Protein AF-A0A842LSP7-F1 (afdb_monomer_lite)

pLDDT: mean 94.62, std 6.43, range [59.03, 98.25]

Secondary structure (DSSP, 8-state):
---HHHHHHHHHHTT---EEE-S-TTSHHHHHSSEEE-S-HHHHHHHHHHHHHHTTTS-HHHHHHHHHH--HHHHHHHHHHHHHHHHH-TT-

Sequence (92 aa):
PLEDGDRTEILRESGKTVITIDLNPLSRTSRKASISITDNIVRAIPALIEAVRELEDLSRDELELIVKEFDNPGNIRETLKLIDLRRYNPEL

Foldseek 3Di:
DDDLLRVLQVCVVVVHQFEDEDLDCPDSNNVSHNYYHNDDPVVVVVVVVVVCVVCVPPDPVVVVVVSVPDDSVVVSVVVVVVVVVCVVVVPD

Structure (mmCIF, N/CA/C/O backbone):
data_AF-A0A842LSP7-F1
#
_entry.id   AF-A0A842LSP7-F1
#
loop_
_atom_site.group_PDB
_atom_site.id
_atom_site.type_symbol
_atom_site.label_atom_id
_atom_site.label_alt_id
_atom_site.label_comp_id
_atom_site.label_asym_id
_atom_site.label_entity_id
_atom_site.label_seq_id
_atom_site.pdbx_PDB_ins_code
_atom_site.Cartn_x
_atom_site.Cartn_y
_atom_site.Cartn_z
_atom_site.occupancy
_atom_site.B_iso_or_equiv
_atom_site.auth_seq_id
_atom_site.auth_comp_id
_atom_site.auth_asym_id
_atom_site.auth_atom_id
_atom_site.pdbx_PDB_model_num
ATOM 1 N N . PRO A 1 1 ? 10.163 21.108 -12.732 1.00 71.69 1 PRO A N 1
ATOM 2 C CA . PRO A 1 1 ? 8.893 20.343 -12.615 1.00 71.69 1 PRO A CA 1
ATOM 3 C C . PRO A 1 1 ? 8.978 19.376 -11.420 1.00 71.69 1 PRO A C 1
ATOM 5 O O . PRO A 1 1 ? 10.067 18.868 -11.192 1.00 71.69 1 PRO A O 1
ATOM 8 N N . LEU A 1 2 ? 7.897 19.164 -10.655 1.00 79.56 2 LEU A N 1
ATOM 9 C CA . LEU A 1 2 ? 7.857 18.203 -9.533 1.00 79.56 2 LEU A CA 1
ATOM 10 C C . LEU A 1 2 ? 7.554 16.787 -10.050 1.00 79.56 2 LEU A C 1
ATOM 12 O O . LEU A 1 2 ? 6.519 16.575 -10.697 1.00 79.56 2 LEU A O 1
ATOM 16 N N . GLU A 1 3 ? 8.425 15.825 -9.748 1.00 90.12 3 GLU A N 1
ATOM 17 C CA . GLU A 1 3 ? 8.190 14.405 -10.035 1.00 90.12 3 GLU A CA 1
ATOM 18 C C . GLU A 1 3 ? 7.135 13.814 -9.086 1.00 90.12 3 GLU A C 1
ATOM 20 O O . GLU A 1 3 ? 6.816 14.386 -8.041 1.00 90.12 3 GLU A O 1
ATOM 25 N N . ASP A 1 4 ? 6.588 12.646 -9.423 1.00 90.94 4 ASP A N 1
ATOM 26 C CA . ASP A 1 4 ? 5.509 12.017 -8.644 1.00 90.94 4 ASP A CA 1
ATOM 27 C C . ASP A 1 4 ? 5.936 11.670 -7.205 1.00 90.94 4 ASP A C 1
ATOM 29 O O . ASP A 1 4 ? 5.152 11.810 -6.260 1.00 90.94 4 ASP A O 1
ATOM 33 N N . GLY A 1 5 ? 7.207 11.305 -7.009 1.00 91.38 5 GLY A N 1
ATOM 34 C CA . GLY A 1 5 ? 7.768 11.042 -5.683 1.00 91.38 5 GLY A CA 1
ATOM 35 C C . GLY A 1 5 ? 7.870 12.292 -4.803 1.00 91.38 5 GLY A C 1
ATOM 36 O O . GLY A 1 5 ? 7.744 12.186 -3.584 1.00 91.38 5 GLY A O 1
ATOM 37 N N . ASP A 1 6 ? 8.066 13.471 -5.395 1.00 94.00 6 ASP A N 1
ATOM 38 C CA . ASP A 1 6 ? 8.097 14.734 -4.651 1.00 94.00 6 ASP A CA 1
ATOM 39 C C . ASP A 1 6 ? 6.671 15.206 -4.327 1.00 94.00 6 ASP A C 1
ATOM 41 O O . ASP A 1 6 ? 6.399 15.656 -3.216 1.00 94.00 6 ASP A O 1
ATOM 45 N N . ARG A 1 7 ? 5.715 15.022 -5.254 1.00 95.62 7 ARG A N 1
ATOM 46 C CA . ARG A 1 7 ? 4.287 15.292 -4.987 1.00 95.62 7 ARG A CA 1
ATOM 47 C C . ARG A 1 7 ? 3.759 14.429 -3.844 1.00 95.62 7 ARG A C 1
ATOM 49 O O . ARG A 1 7 ? 3.037 14.926 -2.985 1.00 95.62 7 ARG A O 1
ATOM 56 N N . THR A 1 8 ? 4.141 13.154 -3.824 1.00 96.06 8 THR A N 1
ATOM 57 C CA . THR A 1 8 ? 3.776 12.217 -2.753 1.00 96.06 8 THR A CA 1
ATOM 58 C C . THR A 1 8 ? 4.296 12.687 -1.399 1.00 96.06 8 THR A C 1
ATOM 60 O O . THR A 1 8 ? 3.549 12.670 -0.425 1.00 96.06 8 THR A O 1
ATOM 63 N N . GLU A 1 9 ? 5.549 13.144 -1.339 1.00 95.44 9 GLU A N 1
ATOM 64 C CA . GLU A 1 9 ? 6.149 13.678 -0.112 1.00 95.44 9 GLU A CA 1
ATOM 65 C C . GLU A 1 9 ? 5.378 14.885 0.414 1.00 95.44 9 GLU A C 1
ATOM 67 O O . GLU A 1 9 ? 4.918 14.863 1.551 1.00 95.44 9 GLU A O 1
ATOM 72 N N . ILE A 1 10 ? 5.133 15.880 -0.443 1.00 96.75 10 ILE A N 1
ATOM 73 C CA . ILE A 1 10 ? 4.414 17.104 -0.070 1.00 96.75 10 ILE A CA 1
ATOM 74 C C . ILE A 1 10 ? 3.010 16.780 0.457 1.00 96.75 10 ILE A C 1
ATOM 76 O O . ILE A 1 10 ? 2.568 17.351 1.456 1.00 96.75 10 ILE A O 1
ATOM 80 N N . LEU A 1 11 ? 2.293 15.851 -0.186 1.00 96.88 11 LEU A N 1
ATOM 81 C CA . LEU A 1 11 ? 0.968 15.425 0.270 1.00 96.88 11 LEU A CA 1
ATOM 82 C C . LEU A 1 11 ? 1.027 14.752 1.650 1.00 96.88 11 LEU A C 1
ATOM 84 O O . LEU A 1 11 ? 0.180 15.034 2.499 1.00 96.88 11 LEU A O 1
ATOM 88 N N . ARG A 1 12 ? 2.032 13.903 1.894 1.00 96.19 12 ARG A N 1
ATOM 89 C CA . ARG A 1 12 ? 2.241 13.233 3.188 1.00 96.19 12 ARG A CA 1
ATOM 90 C C . ARG A 1 12 ? 2.599 14.221 4.290 1.00 96.19 12 ARG A C 1
ATOM 92 O O . ARG A 1 12 ? 1.999 14.161 5.360 1.00 96.19 12 ARG A O 1
ATOM 99 N N . GLU A 1 13 ? 3.517 15.146 4.019 1.00 96.19 13 GLU A N 1
ATOM 100 C CA . GLU A 1 13 ? 3.898 16.229 4.936 1.00 96.19 13 GLU A CA 1
ATOM 101 C C . GLU A 1 13 ? 2.713 17.152 5.248 1.00 96.19 13 GLU A C 1
ATOM 103 O O . GLU A 1 13 ? 2.570 17.633 6.369 1.00 96.19 13 GLU A O 1
ATOM 108 N N . SER A 1 14 ? 1.795 17.315 4.292 1.00 97.19 14 SER A N 1
ATOM 109 C CA . SER A 1 14 ? 0.528 18.040 4.468 1.00 97.19 14 SER A CA 1
ATOM 110 C C . SER A 1 14 ? -0.559 17.226 5.194 1.00 97.19 14 SER A C 1
ATOM 112 O O . SER A 1 14 ? -1.733 17.605 5.180 1.00 97.19 14 SER A O 1
ATOM 114 N N . GLY A 1 15 ? -0.208 16.082 5.789 1.00 96.25 15 GLY A N 1
ATOM 115 C CA . GLY A 1 15 ? -1.116 15.243 6.571 1.00 96.25 15 GLY A CA 1
ATOM 116 C C . GLY A 1 15 ? -2.129 14.448 5.744 1.00 96.25 15 GLY A C 1
ATOM 117 O O . GLY A 1 15 ? -3.128 13.984 6.291 1.00 96.25 15 GLY A O 1
ATOM 118 N N . LYS A 1 16 ? -1.922 14.289 4.430 1.00 97.56 16 LYS A N 1
ATOM 119 C CA . LYS A 1 16 ? -2.791 13.449 3.596 1.00 97.56 16 LYS A CA 1
ATOM 120 C C . LYS A 1 16 ? -2.367 11.984 3.669 1.00 97.56 16 LYS A C 1
ATOM 122 O O . LYS A 1 16 ? -1.179 11.650 3.656 1.00 97.56 16 LYS A O 1
ATOM 127 N N . THR A 1 17 ? -3.361 11.103 3.675 1.00 97.00 17 THR A N 1
ATOM 128 C CA . THR A 1 17 ? -3.161 9.683 3.383 1.00 97.00 17 THR A CA 1
ATOM 129 C C . THR A 1 17 ? -2.995 9.533 1.879 1.00 97.00 17 THR A C 1
ATOM 131 O O . THR A 1 17 ? -3.900 9.876 1.121 1.00 97.00 17 THR A O 1
ATOM 134 N N . VAL A 1 18 ? -1.832 9.054 1.444 1.00 97.81 18 VAL A N 1
ATOM 135 C CA . VAL A 1 18 ? -1.533 8.863 0.021 1.00 97.81 18 VAL A CA 1
ATOM 136 C C . VAL A 1 18 ? -1.507 7.376 -0.279 1.00 97.81 18 VAL A C 1
ATOM 138 O O . VAL A 1 18 ? -0.726 6.642 0.322 1.00 97.81 18 VAL A O 1
ATOM 141 N N . ILE A 1 19 ? -2.346 6.948 -1.215 1.00 97.56 19 ILE A N 1
ATOM 142 C CA . ILE A 1 19 ? -2.401 5.571 -1.702 1.00 97.56 19 ILE A CA 1
ATOM 143 C C . ILE A 1 19 ? -1.865 5.571 -3.130 1.00 97.56 19 ILE A C 1
ATOM 145 O O . ILE A 1 19 ? -2.284 6.398 -3.940 1.00 97.56 19 ILE A O 1
ATOM 149 N N . THR A 1 20 ? -0.942 4.664 -3.436 1.00 97.69 20 THR A N 1
ATOM 150 C CA . THR A 1 20 ? -0.391 4.505 -4.785 1.00 97.69 20 THR A CA 1
ATOM 151 C C . THR A 1 20 ? -0.574 3.080 -5.287 1.00 97.69 20 THR A C 1
ATOM 153 O O . THR A 1 20 ? -0.467 2.126 -4.518 1.00 97.69 20 THR A O 1
ATOM 156 N N . ILE A 1 21 ? -0.816 2.941 -6.590 1.00 97.75 21 ILE A N 1
ATOM 157 C CA . ILE A 1 21 ? -0.717 1.673 -7.317 1.00 97.75 21 ILE A CA 1
ATOM 158 C C . ILE A 1 21 ? 0.494 1.810 -8.234 1.00 97.75 21 ILE A C 1
ATOM 160 O O . ILE A 1 21 ? 0.496 2.654 -9.129 1.00 97.75 21 ILE A O 1
ATOM 164 N N . ASP A 1 22 ? 1.538 1.030 -7.981 1.00 96.88 22 ASP A N 1
ATOM 165 C CA . ASP A 1 22 ? 2.808 1.138 -8.699 1.00 96.88 22 ASP A CA 1
ATOM 166 C C . ASP A 1 22 ? 3.462 -0.239 -8.810 1.00 96.88 22 ASP A C 1
ATOM 168 O O . ASP A 1 22 ? 3.667 -0.926 -7.813 1.00 96.88 22 ASP A O 1
ATOM 172 N N . LEU A 1 23 ? 3.836 -0.631 -10.026 1.00 96.06 23 LEU A N 1
ATOM 173 C CA . LEU A 1 23 ? 4.522 -1.895 -10.290 1.00 96.06 23 LEU A CA 1
ATOM 174 C C . LEU A 1 23 ? 5.898 -1.980 -9.623 1.00 96.06 23 LEU A C 1
ATOM 176 O O . LEU A 1 23 ? 6.404 -3.081 -9.414 1.00 96.06 23 LEU A O 1
ATOM 180 N N . ASN A 1 24 ? 6.525 -0.842 -9.320 1.00 95.25 24 ASN A N 1
ATOM 181 C CA . ASN A 1 24 ? 7.839 -0.801 -8.706 1.00 95.25 24 ASN A CA 1
ATOM 182 C C . ASN A 1 24 ? 7.737 -0.534 -7.189 1.00 95.25 24 ASN A C 1
ATOM 184 O O . ASN A 1 24 ? 7.544 0.617 -6.775 1.00 95.25 24 ASN A O 1
ATOM 188 N N . PRO A 1 25 ? 7.969 -1.546 -6.330 1.00 95.62 25 PRO A N 1
ATOM 189 C CA . PRO A 1 25 ? 7.917 -1.370 -4.877 1.00 95.62 25 PRO A CA 1
ATOM 190 C C . PRO A 1 25 ? 9.048 -0.471 -4.343 1.00 95.62 25 PRO A C 1
ATOM 192 O O . PRO A 1 25 ? 8.959 0.050 -3.232 1.00 95.62 25 PRO A O 1
ATOM 195 N N . LEU A 1 26 ? 10.112 -0.256 -5.126 1.00 95.81 26 LEU A N 1
ATOM 196 C CA . LEU A 1 26 ? 11.266 0.568 -4.754 1.00 95.81 26 LEU A CA 1
ATOM 197 C C . LEU A 1 26 ? 11.182 2.011 -5.262 1.00 95.81 26 LEU A C 1
ATOM 199 O O . LEU A 1 26 ? 12.100 2.795 -4.996 1.00 95.81 26 LEU A O 1
ATOM 203 N N . SER A 1 27 ? 10.121 2.378 -5.988 1.00 96.62 27 SER A N 1
ATOM 204 C CA . SER A 1 27 ? 9.970 3.739 -6.501 1.00 96.62 27 SER A CA 1
ATOM 205 C C . SER A 1 27 ? 9.920 4.760 -5.356 1.00 96.62 27 SER A C 1
ATOM 207 O O . SER A 1 27 ? 9.525 4.459 -4.223 1.00 96.62 27 SER A O 1
ATOM 209 N N . ARG A 1 28 ? 10.325 6.006 -5.642 1.00 95.81 28 ARG A N 1
ATOM 210 C CA . ARG A 1 28 ? 10.241 7.101 -4.658 1.00 95.81 28 ARG A CA 1
ATOM 211 C C . ARG A 1 28 ? 8.793 7.311 -4.195 1.00 95.81 28 ARG A C 1
ATOM 213 O O . ARG A 1 28 ? 8.585 7.581 -3.018 1.00 95.81 28 ARG A O 1
ATOM 220 N N . THR A 1 29 ? 7.822 7.140 -5.091 1.00 96.88 29 THR A N 1
ATOM 221 C CA . THR A 1 29 ? 6.380 7.197 -4.807 1.00 96.88 29 THR A CA 1
ATOM 222 C C . THR A 1 29 ? 5.972 6.089 -3.833 1.00 96.88 29 THR A C 1
ATOM 224 O O . THR A 1 29 ? 5.499 6.390 -2.738 1.00 96.88 29 THR A O 1
ATOM 227 N N . SER A 1 30 ? 6.250 4.823 -4.169 1.00 96.94 30 SER A N 1
ATOM 228 C CA . SER A 1 30 ? 5.907 3.651 -3.350 1.00 96.94 30 SER A CA 1
ATOM 229 C C . SER A 1 30 ? 6.487 3.729 -1.945 1.00 96.94 30 SER A C 1
ATOM 231 O O . SER A 1 30 ? 5.803 3.421 -0.976 1.00 96.94 30 SER A O 1
ATOM 233 N N . ARG A 1 31 ? 7.736 4.183 -1.809 1.00 96.12 31 ARG A N 1
ATOM 234 C CA . ARG A 1 31 ? 8.406 4.279 -0.505 1.00 96.12 31 ARG A CA 1
ATOM 235 C C . ARG A 1 31 ? 7.877 5.406 0.384 1.00 96.12 31 ARG A C 1
ATOM 237 O O . ARG A 1 31 ? 8.048 5.328 1.596 1.00 96.12 31 ARG A O 1
ATOM 244 N N . LYS A 1 32 ? 7.300 6.460 -0.198 1.00 96.31 32 LYS A N 1
ATOM 245 C CA . LYS A 1 32 ? 6.815 7.640 0.540 1.00 96.31 32 LYS A CA 1
ATOM 246 C C . LYS A 1 32 ? 5.312 7.600 0.820 1.00 96.31 32 LYS A C 1
ATOM 248 O O . LYS A 1 32 ? 4.859 8.243 1.767 1.00 96.31 32 LYS A O 1
ATOM 253 N N . ALA A 1 33 ? 4.542 6.868 0.017 1.00 97.75 33 ALA A N 1
ATOM 254 C CA . ALA A 1 33 ? 3.100 6.734 0.182 1.00 97.75 33 ALA A CA 1
ATOM 255 C C . ALA A 1 33 ? 2.720 6.130 1.549 1.00 97.75 33 ALA A C 1
ATOM 257 O O . ALA A 1 33 ? 3.496 5.413 2.183 1.00 97.75 33 ALA A O 1
ATOM 258 N N . SER A 1 34 ? 1.499 6.423 2.001 1.00 97.81 34 SER A N 1
ATOM 259 C CA . SER A 1 34 ? 0.908 5.797 3.189 1.00 97.81 34 SER A CA 1
ATOM 260 C C . SER A 1 34 ? 0.604 4.326 2.944 1.00 97.81 34 SER A C 1
ATOM 262 O O . SER A 1 34 ? 0.760 3.525 3.854 1.00 97.81 34 SER A O 1
ATOM 264 N N . ILE A 1 35 ? 0.161 3.992 1.729 1.00 97.88 35 ILE A N 1
ATOM 265 C CA . ILE A 1 35 ? -0.190 2.640 1.295 1.00 97.88 35 ILE A CA 1
ATOM 266 C C . ILE A 1 35 ? 0.270 2.468 -0.150 1.00 97.88 35 ILE A C 1
ATOM 268 O O . ILE A 1 35 ? -0.009 3.323 -0.994 1.00 97.88 35 ILE A O 1
ATOM 272 N N . SER A 1 36 ? 0.947 1.359 -0.433 1.00 97.81 36 SER A N 1
ATOM 273 C CA . SER A 1 36 ? 1.449 1.029 -1.766 1.00 97.81 36 SER A CA 1
ATOM 274 C C . SER A 1 36 ? 0.943 -0.337 -2.206 1.00 97.81 36 SER A C 1
ATOM 276 O O . SER A 1 36 ? 1.240 -1.351 -1.578 1.00 97.81 36 SER A O 1
ATOM 278 N N . ILE A 1 37 ? 0.201 -0.364 -3.308 1.00 98.06 37 ILE A N 1
ATOM 279 C CA . ILE A 1 37 ? -0.268 -1.588 -3.956 1.00 98.06 37 ILE A CA 1
ATOM 280 C C . ILE A 1 37 ? 0.689 -1.892 -5.107 1.00 98.06 37 ILE A C 1
ATOM 282 O O . ILE A 1 37 ? 0.702 -1.185 -6.118 1.00 98.06 37 ILE A O 1
ATOM 286 N N . THR A 1 38 ? 1.504 -2.937 -4.951 1.00 97.50 38 THR A N 1
ATOM 287 C CA . THR A 1 38 ? 2.444 -3.370 -5.992 1.00 97.50 38 THR A CA 1
ATOM 288 C C . THR A 1 38 ? 1.789 -4.344 -6.956 1.00 97.50 38 THR A C 1
ATOM 290 O O . THR A 1 38 ? 1.969 -5.555 -6.867 1.00 97.50 38 THR A O 1
ATOM 293 N N . ASP A 1 39 ? 1.010 -3.798 -7.887 1.00 97.56 39 ASP A N 1
ATOM 294 C CA . ASP A 1 39 ? 0.370 -4.569 -8.948 1.00 97.56 39 ASP A CA 1
ATOM 295 C C . ASP A 1 39 ? 0.083 -3.694 -10.182 1.00 97.56 39 ASP A C 1
ATOM 297 O O . ASP A 1 39 ? 0.200 -2.468 -10.161 1.00 97.56 39 ASP A O 1
ATOM 301 N N . ASN A 1 40 ? -0.275 -4.329 -11.296 1.00 97.94 40 ASN A N 1
ATOM 302 C CA . ASN A 1 40 ? -0.743 -3.633 -12.482 1.00 97.94 40 ASN A CA 1
ATOM 303 C C . ASN A 1 40 ? -2.131 -3.042 -12.215 1.00 97.94 40 ASN A C 1
ATOM 305 O O . ASN A 1 40 ? -3.024 -3.757 -11.770 1.00 97.94 40 ASN A O 1
ATOM 309 N N . ILE A 1 41 ? -2.343 -1.773 -12.570 1.00 97.31 41 ILE A N 1
ATOM 310 C CA . ILE A 1 41 ? -3.618 -1.075 -12.344 1.00 97.31 41 ILE A CA 1
ATOM 311 C C . ILE A 1 41 ? -4.841 -1.812 -12.916 1.00 97.31 41 ILE A C 1
ATOM 313 O O . ILE A 1 41 ? -5.899 -1.807 -12.293 1.00 97.31 41 ILE A O 1
ATOM 317 N N . VAL A 1 42 ? -4.694 -2.502 -14.053 1.00 98.12 42 VAL A N 1
ATOM 318 C CA . VAL A 1 42 ? -5.778 -3.268 -14.693 1.00 98.12 42 VAL A CA 1
ATOM 319 C C . VAL A 1 42 ? -6.230 -4.446 -13.823 1.00 98.12 42 VAL A C 1
ATOM 321 O O . VAL A 1 42 ? -7.396 -4.821 -13.879 1.00 98.12 42 VAL A O 1
ATOM 324 N N . ARG A 1 43 ? -5.337 -5.013 -13.001 1.00 98.12 43 ARG A N 1
ATOM 325 C CA . ARG A 1 43 ? -5.659 -6.076 -12.032 1.00 98.12 43 ARG A CA 1
ATOM 326 C C . ARG A 1 43 ? -6.020 -5.522 -10.657 1.00 98.12 43 ARG A C 1
ATOM 328 O O . ARG A 1 43 ? -6.966 -6.000 -10.036 1.00 98.12 43 ARG A O 1
ATOM 335 N N . ALA A 1 44 ? -5.306 -4.486 -10.222 1.00 97.94 44 ALA A N 1
ATOM 336 C CA . ALA A 1 44 ? -5.456 -3.890 -8.903 1.00 97.94 44 ALA A CA 1
ATOM 337 C C . ALA A 1 44 ? -6.846 -3.283 -8.689 1.00 97.94 44 ALA A C 1
ATOM 339 O O . ALA A 1 44 ? -7.430 -3.463 -7.627 1.00 97.94 44 ALA A O 1
ATOM 340 N N . ILE A 1 45 ? -7.392 -2.573 -9.685 1.00 98.19 45 ILE A N 1
ATOM 341 C CA . ILE A 1 45 ? -8.688 -1.897 -9.536 1.00 98.19 45 ILE A CA 1
ATOM 342 C C . ILE A 1 45 ? -9.844 -2.899 -9.365 1.00 98.19 45 ILE A C 1
ATOM 344 O O . ILE A 1 45 ? -10.595 -2.741 -8.404 1.00 98.19 45 ILE A O 1
ATOM 348 N N . PRO A 1 46 ? -9.995 -3.945 -10.204 1.00 98.25 46 PRO A N 1
ATOM 349 C CA . PRO A 1 46 ? -10.994 -4.985 -9.957 1.00 98.25 46 PRO A CA 1
ATOM 350 C C . PRO A 1 46 ? -10.816 -5.684 -8.606 1.00 98.25 46 PRO A C 1
ATOM 352 O O . PRO A 1 46 ? -11.790 -5.825 -7.875 1.00 98.25 46 PRO A O 1
ATOM 355 N N . ALA A 1 47 ? -9.584 -6.058 -8.239 1.00 98.12 47 ALA A N 1
ATOM 356 C CA . ALA A 1 47 ? -9.311 -6.697 -6.950 1.00 98.12 47 ALA A CA 1
ATOM 357 C C . ALA A 1 47 ? -9.695 -5.802 -5.761 1.00 98.12 47 ALA A C 1
ATOM 359 O O . ALA A 1 47 ? -10.260 -6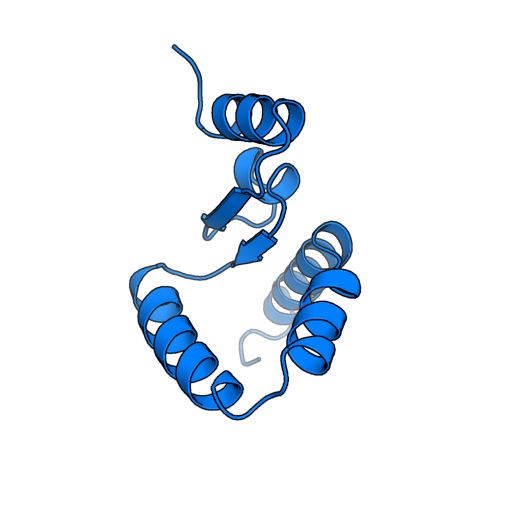.284 -4.785 1.00 98.12 47 ALA A O 1
ATOM 360 N N . LEU A 1 48 ? -9.446 -4.492 -5.858 1.00 97.25 48 LEU A N 1
ATOM 361 C CA . LEU A 1 48 ? -9.845 -3.527 -4.836 1.00 97.25 48 LEU A CA 1
ATOM 362 C C . LEU A 1 48 ? -11.370 -3.427 -4.707 1.00 97.25 48 LEU A C 1
ATOM 364 O O . LEU A 1 48 ? -11.871 -3.312 -3.596 1.00 97.25 48 LEU A O 1
ATOM 368 N N . ILE A 1 49 ? -12.112 -3.478 -5.818 1.00 97.81 49 ILE A N 1
ATOM 369 C CA . ILE A 1 49 ? -13.584 -3.457 -5.794 1.00 97.81 49 ILE A CA 1
ATOM 370 C C . ILE A 1 49 ? -14.132 -4.698 -5.084 1.00 97.81 49 ILE A C 1
ATOM 372 O O . ILE A 1 49 ? -15.032 -4.563 -4.258 1.00 97.81 49 ILE A O 1
ATOM 376 N N . GLU A 1 50 ? -13.592 -5.883 -5.377 1.00 98.12 50 GLU A N 1
ATOM 377 C CA . GLU A 1 50 ? -14.010 -7.109 -4.686 1.00 98.12 50 GLU A CA 1
ATOM 378 C C . GLU A 1 50 ? -13.644 -7.061 -3.197 1.00 98.12 50 GLU A C 1
ATOM 380 O O . GLU A 1 50 ? -14.505 -7.307 -2.358 1.00 98.12 50 GLU A O 1
ATOM 385 N N . ALA A 1 51 ? -12.433 -6.611 -2.850 1.00 96.25 51 ALA A N 1
ATOM 386 C CA . ALA A 1 51 ? -12.033 -6.432 -1.455 1.00 96.25 51 ALA A CA 1
ATOM 387 C C . ALA A 1 51 ? -12.943 -5.444 -0.702 1.00 96.25 51 ALA A C 1
ATOM 389 O O . ALA A 1 51 ? -13.266 -5.661 0.460 1.00 96.25 51 ALA A O 1
ATOM 390 N N . VAL A 1 52 ? -13.399 -4.364 -1.348 1.00 96.88 52 VAL A N 1
ATOM 391 C CA . VAL A 1 52 ? -14.353 -3.422 -0.736 1.00 96.88 52 VAL A CA 1
ATOM 392 C C . VAL A 1 52 ? -15.689 -4.099 -0.427 1.00 96.88 52 VAL A C 1
ATOM 394 O O . VAL A 1 52 ? -16.243 -3.841 0.636 1.00 96.88 52 VAL A O 1
ATOM 397 N N . ARG A 1 53 ? -16.190 -4.967 -1.315 1.00 97.31 53 ARG A N 1
AT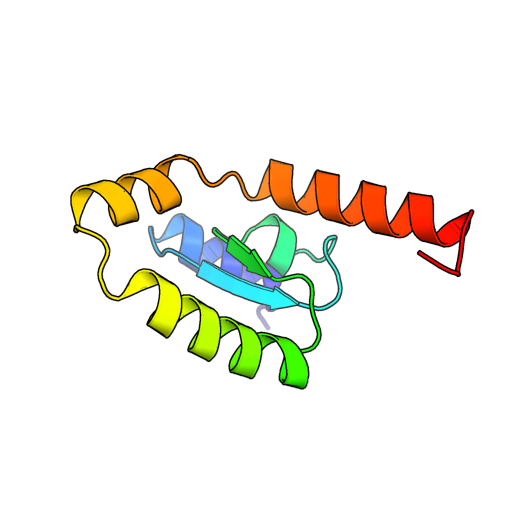OM 398 C CA . ARG A 1 53 ? -17.423 -5.733 -1.068 1.00 97.31 53 ARG A CA 1
ATOM 399 C C . ARG A 1 53 ? -17.252 -6.720 0.080 1.00 97.31 53 ARG A C 1
ATOM 401 O O . ARG A 1 53 ? -18.128 -6.823 0.921 1.00 97.31 53 ARG A O 1
ATOM 408 N N . GLU A 1 54 ? -16.117 -7.409 0.155 1.00 96.69 54 GLU A N 1
ATOM 409 C CA . GLU A 1 54 ? -15.835 -8.351 1.250 1.00 96.69 54 GLU A CA 1
ATOM 410 C C . GLU A 1 54 ? -15.762 -7.668 2.624 1.00 96.69 54 GLU A C 1
ATOM 412 O O . GLU A 1 54 ? -16.058 -8.286 3.644 1.00 96.69 54 GLU A O 1
ATOM 417 N N . LEU A 1 55 ? -15.370 -6.393 2.655 1.00 96.81 55 LEU A N 1
ATOM 418 C CA . LEU A 1 55 ? -15.225 -5.609 3.880 1.00 96.81 55 LEU A CA 1
ATOM 419 C C . LEU A 1 55 ? -16.489 -4.808 4.243 1.00 96.81 55 LEU A C 1
ATOM 421 O O . LEU A 1 55 ? -16.488 -4.140 5.277 1.00 96.81 55 LEU A O 1
ATOM 425 N N . GLU A 1 56 ? -17.548 -4.840 3.424 1.00 95.50 56 GLU A N 1
ATOM 426 C CA . GLU A 1 56 ? -18.717 -3.959 3.585 1.00 95.50 56 GLU A CA 1
ATOM 427 C C . GLU A 1 56 ? -19.543 -4.255 4.845 1.00 95.50 56 GLU A C 1
ATOM 429 O O . GLU A 1 56 ? -20.117 -3.338 5.434 1.00 95.50 56 GLU A O 1
ATOM 434 N N . ASP A 1 57 ? -19.546 -5.516 5.280 1.00 95.69 57 ASP A N 1
ATOM 435 C CA . ASP A 1 57 ? -20.283 -5.987 6.456 1.00 95.69 57 ASP A CA 1
ATOM 436 C C . ASP A 1 57 ? -19.508 -5.809 7.775 1.00 95.69 57 ASP A C 1
ATOM 438 O O . ASP A 1 57 ? -20.054 -6.060 8.854 1.00 95.69 57 ASP A O 1
ATOM 442 N N . LEU A 1 58 ? -18.241 -5.380 7.721 1.00 97.44 58 LEU A N 1
ATOM 443 C CA . LEU A 1 58 ? -17.434 -5.169 8.922 1.00 97.44 58 LEU A CA 1
ATOM 444 C C . LEU A 1 58 ? -17.836 -3.890 9.656 1.00 97.44 58 LEU A C 1
ATOM 446 O O . LEU A 1 58 ? -18.182 -2.860 9.069 1.00 97.44 58 LEU A O 1
ATOM 450 N N . SER A 1 59 ? -17.730 -3.929 10.981 1.00 98.00 59 SER A N 1
ATOM 451 C CA . SER A 1 59 ? -17.945 -2.748 11.804 1.00 98.00 59 SER A CA 1
ATOM 452 C C . SER A 1 59 ? -16.844 -1.707 11.593 1.00 98.00 59 SER A C 1
ATOM 454 O O . SER A 1 59 ? -15.711 -1.997 11.203 1.00 98.00 59 SER A O 1
ATOM 456 N N . ARG A 1 60 ? -17.165 -0.452 11.920 1.00 97.38 60 ARG A N 1
ATOM 457 C CA . ARG A 1 60 ? -16.209 0.660 11.845 1.00 97.38 60 ARG A CA 1
ATOM 458 C C . ARG A 1 60 ? -14.945 0.399 12.670 1.00 97.38 60 ARG A C 1
ATOM 460 O O . ARG A 1 60 ? -13.862 0.741 12.210 1.00 97.38 60 ARG A O 1
ATOM 467 N N . ASP A 1 61 ? -15.085 -0.217 13.840 1.00 98.19 61 ASP A N 1
ATOM 468 C CA . ASP A 1 61 ? -13.961 -0.511 14.734 1.00 98.19 61 ASP A CA 1
ATOM 469 C C . ASP A 1 61 ? -13.035 -1.586 14.140 1.00 98.19 61 ASP A C 1
ATOM 471 O O . ASP A 1 61 ? 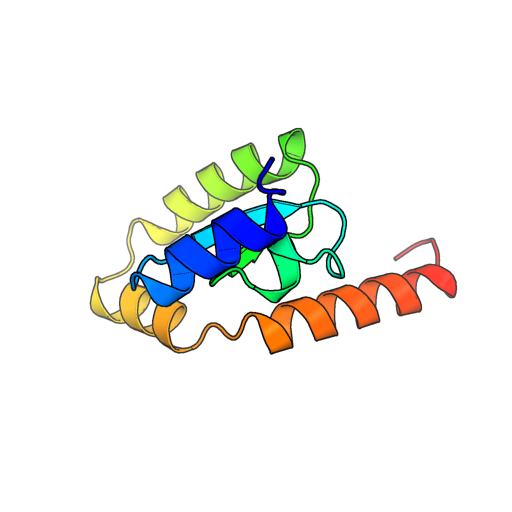-11.813 -1.469 14.231 1.00 98.19 61 ASP A O 1
ATOM 475 N N . GLU A 1 62 ? -13.598 -2.598 13.469 1.00 98.06 62 GLU A N 1
ATOM 476 C CA . GLU A 1 62 ? -12.825 -3.619 12.748 1.00 98.06 62 GLU A CA 1
ATOM 477 C C . GLU A 1 62 ? -12.056 -3.007 11.569 1.00 98.06 62 GLU A C 1
ATOM 479 O O . GLU A 1 62 ? -10.861 -3.256 11.407 1.00 98.06 62 GLU A O 1
ATOM 484 N N . LEU A 1 63 ? -12.706 -2.140 10.785 1.00 97.94 63 LEU A N 1
ATOM 485 C CA . LEU A 1 63 ? -12.061 -1.429 9.677 1.00 97.94 63 LEU A CA 1
ATOM 486 C C . LEU A 1 63 ? -10.949 -0.486 10.163 1.00 97.94 63 LEU A C 1
ATOM 488 O O . LEU A 1 63 ? -9.878 -0.415 9.554 1.00 97.94 63 LEU A O 1
ATOM 492 N N . GLU A 1 64 ? -11.170 0.229 11.268 1.00 97.62 64 GLU A N 1
ATOM 493 C CA . GLU A 1 64 ? -10.155 1.097 11.872 1.00 97.62 64 GLU A CA 1
ATOM 494 C C . GLU A 1 64 ? -8.949 0.302 12.385 1.00 97.62 64 GLU A C 1
ATOM 496 O O . GLU A 1 64 ? -7.815 0.772 12.252 1.00 97.62 64 GLU A O 1
ATOM 501 N N . LEU A 1 65 ? -9.163 -0.906 12.916 1.00 97.75 65 LEU A N 1
ATOM 502 C CA . LEU A 1 65 ? -8.077 -1.788 13.335 1.00 97.75 65 LEU A CA 1
ATOM 503 C C . LEU A 1 65 ? -7.204 -2.207 12.144 1.00 97.75 65 LEU A C 1
ATOM 505 O O . LEU A 1 65 ? -5.985 -2.052 12.217 1.00 97.75 65 LEU A O 1
ATOM 509 N N . ILE A 1 66 ? -7.816 -2.627 11.029 1.00 96.56 66 ILE A N 1
ATOM 510 C CA . ILE A 1 66 ? -7.101 -2.997 9.792 1.00 96.56 66 ILE A CA 1
ATOM 511 C C . ILE A 1 66 ? -6.205 -1.846 9.317 1.00 96.56 66 ILE A C 1
ATOM 513 O O . ILE A 1 66 ? -5.029 -2.045 9.010 1.00 96.56 66 ILE A O 1
ATOM 517 N N . VAL A 1 67 ? -6.740 -0.621 9.284 1.00 95.94 67 VAL A N 1
ATOM 518 C CA . VAL A 1 67 ? -5.975 0.562 8.862 1.00 95.94 67 VAL A CA 1
ATOM 519 C C . VAL A 1 67 ? -4.845 0.877 9.845 1.00 95.94 67 VAL A C 1
ATOM 521 O O . VAL A 1 67 ? -3.748 1.235 9.419 1.00 95.94 67 VAL A O 1
ATOM 524 N N . LYS A 1 68 ? -5.094 0.758 11.153 1.00 96.50 68 LYS A N 1
ATOM 525 C CA . LYS A 1 68 ? -4.116 1.069 12.204 1.00 96.50 68 LYS A CA 1
ATOM 526 C C . LYS A 1 68 ? -2.939 0.093 12.226 1.00 96.50 68 LYS A C 1
ATOM 528 O O . LYS A 1 68 ? -1.828 0.504 12.557 1.00 96.50 68 LYS A O 1
ATOM 533 N N . GLU A 1 69 ? -3.179 -1.174 11.912 1.00 96.69 69 GLU A N 1
ATOM 534 C CA . GLU A 1 69 ? -2.155 -2.224 11.911 1.00 96.69 69 GLU A CA 1
ATOM 535 C C . GLU A 1 69 ? -1.337 -2.277 10.613 1.00 96.69 69 GLU A C 1
ATOM 537 O O . GLU A 1 69 ? -0.287 -2.919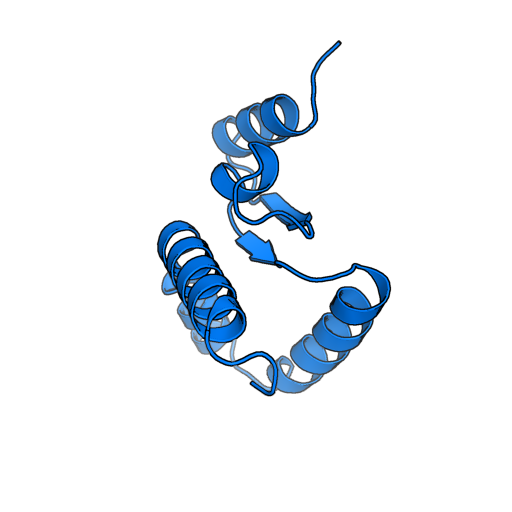 10.571 1.00 96.69 69 GLU A O 1
ATOM 542 N N . PHE A 1 70 ? -1.775 -1.586 9.558 1.00 97.44 70 PHE A N 1
ATOM 543 C CA . PHE A 1 70 ? -1.088 -1.604 8.274 1.00 97.44 70 PHE A CA 1
ATOM 544 C C . PHE A 1 70 ? 0.276 -0.884 8.314 1.00 97.44 70 PHE A C 1
ATOM 546 O O . PHE A 1 70 ? 0.369 0.310 8.603 1.00 97.44 70 PHE A O 1
ATOM 553 N N . ASP A 1 71 ? 1.339 -1.601 7.934 1.00 97.75 71 ASP A N 1
ATOM 554 C CA . ASP A 1 71 ? 2.716 -1.097 7.837 1.00 97.75 71 ASP A CA 1
ATOM 555 C C . ASP A 1 71 ? 3.220 -1.135 6.385 1.00 97.75 71 ASP A C 1
ATOM 557 O O . ASP A 1 71 ? 3.603 -2.184 5.861 1.00 97.75 71 ASP A O 1
ATOM 561 N N . ASN A 1 72 ? 3.255 0.025 5.719 1.00 97.69 72 ASN A N 1
ATOM 562 C CA . ASN A 1 72 ? 3.694 0.109 4.323 1.00 97.69 72 ASN A CA 1
ATOM 563 C C . ASN A 1 72 ? 5.179 -0.273 4.114 1.00 97.69 72 ASN A C 1
ATOM 565 O O . ASN A 1 72 ? 5.468 -1.046 3.197 1.00 97.69 72 ASN A O 1
ATOM 569 N N . PRO A 1 73 ? 6.143 0.195 4.938 1.00 97.38 73 PRO A N 1
ATOM 570 C CA . PRO A 1 73 ? 7.509 -0.335 4.935 1.00 97.38 73 PRO A CA 1
ATOM 571 C C . PRO A 1 73 ? 7.600 -1.866 5.040 1.00 97.38 73 PRO A C 1
ATOM 573 O O . PRO A 1 73 ? 8.402 -2.479 4.327 1.00 97.38 73 PRO A O 1
ATOM 576 N N . GLY A 1 74 ? 6.796 -2.484 5.909 1.00 97.94 74 GLY A N 1
ATOM 577 C CA . GLY A 1 74 ? 6.677 -3.937 6.035 1.00 97.94 74 GLY A CA 1
ATOM 578 C C . GLY A 1 74 ? 6.139 -4.589 4.761 1.00 97.94 74 GLY A C 1
ATOM 579 O O . GLY A 1 74 ? 6.772 -5.498 4.225 1.00 97.94 74 GLY A O 1
ATOM 580 N N . ASN A 1 75 ? 5.046 -4.058 4.210 1.00 97.56 75 ASN A N 1
ATOM 581 C CA . ASN A 1 75 ? 4.446 -4.503 2.949 1.00 97.56 75 ASN A CA 1
ATOM 582 C C . ASN A 1 75 ? 5.439 -4.468 1.766 1.00 97.56 75 ASN A C 1
ATOM 584 O O . ASN A 1 75 ? 5.552 -5.436 1.010 1.00 97.56 75 ASN A O 1
ATOM 588 N N . ILE A 1 76 ? 6.228 -3.394 1.634 1.00 97.38 76 ILE A N 1
ATOM 589 C CA . ILE A 1 76 ? 7.275 -3.285 0.602 1.00 97.38 76 ILE A CA 1
ATOM 590 C C . ILE A 1 76 ? 8.350 -4.356 0.804 1.00 97.38 76 ILE A C 1
ATOM 592 O O . ILE A 1 76 ? 8.781 -4.990 -0.159 1.00 97.38 76 ILE A O 1
ATOM 596 N N . ARG A 1 77 ? 8.786 -4.583 2.049 1.00 97.69 77 ARG A N 1
ATOM 597 C CA . ARG A 1 77 ? 9.791 -5.607 2.363 1.00 97.69 77 ARG A CA 1
ATOM 598 C C . ARG A 1 77 ? 9.307 -7.001 1.973 1.00 97.69 77 ARG A C 1
ATOM 600 O O . ARG A 1 77 ? 10.073 -7.757 1.380 1.00 97.69 77 ARG A O 1
ATOM 607 N N . GLU A 1 78 ? 8.049 -7.312 2.252 1.00 96.75 78 GLU A N 1
ATOM 608 C CA . GLU A 1 78 ? 7.469 -8.617 1.940 1.00 96.75 78 GLU A CA 1
ATOM 609 C C . GLU A 1 78 ? 7.258 -8.804 0.442 1.00 96.75 78 GLU A C 1
ATOM 611 O O . GLU A 1 78 ? 7.608 -9.850 -0.103 1.00 96.75 78 GLU A O 1
ATOM 616 N N . THR A 1 79 ? 6.848 -7.746 -0.255 1.00 96.06 79 THR A N 1
ATOM 617 C CA . THR A 1 79 ? 6.810 -7.720 -1.721 1.00 96.06 79 THR A CA 1
ATOM 618 C C . THR A 1 79 ? 8.185 -8.021 -2.326 1.00 96.06 79 THR A C 1
ATOM 620 O O . THR A 1 79 ? 8.299 -8.829 -3.246 1.00 96.06 79 THR A O 1
ATOM 623 N N . LEU A 1 80 ? 9.259 -7.428 -1.794 1.00 95.69 80 LEU A N 1
ATOM 624 C CA . LEU A 1 80 ? 10.621 -7.689 -2.271 1.00 95.69 80 LEU A CA 1
ATOM 625 C C . LEU A 1 80 ? 11.068 -9.129 -2.009 1.00 95.69 80 LEU A C 1
ATOM 627 O O . LEU A 1 80 ? 11.695 -9.724 -2.883 1.00 95.69 80 LEU A O 1
ATOM 631 N N . LYS A 1 81 ? 10.724 -9.706 -0.849 1.00 95.25 81 LYS A N 1
ATOM 632 C CA . LYS A 1 81 ? 10.992 -11.125 -0.570 1.00 95.25 81 LYS A CA 1
ATOM 633 C C . LYS A 1 81 ? 10.284 -12.031 -1.573 1.00 95.25 81 LYS A C 1
ATOM 635 O O . LYS A 1 81 ? 10.896 -12.974 -2.057 1.00 95.25 81 LYS A O 1
ATOM 640 N N . LEU A 1 82 ? 9.028 -11.740 -1.916 1.00 92.69 82 LEU A N 1
ATOM 641 C CA . LEU A 1 82 ? 8.279 -12.507 -2.916 1.00 92.69 82 LEU A CA 1
ATOM 642 C C . LEU A 1 82 ? 8.929 -12.428 -4.303 1.00 92.69 82 LEU A C 1
ATOM 644 O O . LEU A 1 82 ? 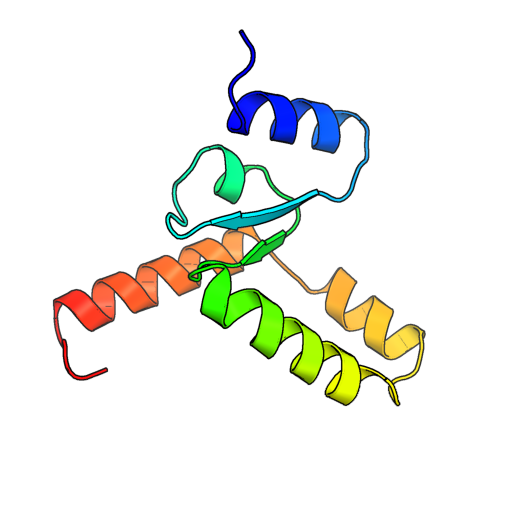9.070 -13.448 -4.973 1.00 92.69 82 LEU A O 1
ATOM 648 N N . ILE A 1 83 ? 9.368 -11.237 -4.721 1.00 91.62 83 ILE A N 1
ATOM 649 C CA . ILE A 1 83 ? 10.080 -11.047 -5.994 1.00 91.62 83 ILE A CA 1
ATOM 650 C C . ILE A 1 83 ? 11.399 -11.831 -6.006 1.00 91.62 83 ILE A C 1
ATOM 652 O O . ILE A 1 83 ? 11.710 -12.489 -6.999 1.00 91.62 83 ILE A O 1
ATOM 656 N N . ASP A 1 84 ? 12.165 -11.791 -4.913 1.00 91.00 84 ASP A N 1
ATOM 657 C CA . ASP A 1 84 ? 13.427 -12.529 -4.807 1.00 91.00 84 ASP A CA 1
ATOM 658 C C . ASP A 1 84 ? 13.199 -14.049 -4.795 1.00 91.00 84 ASP A C 1
ATOM 660 O O . ASP A 1 84 ? 13.869 -14.778 -5.519 1.00 91.00 84 ASP A O 1
ATOM 664 N N . LEU A 1 85 ? 12.185 -14.547 -4.080 1.00 86.19 85 LEU A N 1
ATOM 665 C CA . LEU A 1 85 ? 11.807 -15.965 -4.107 1.00 86.19 85 LEU A CA 1
ATOM 666 C C . LEU A 1 85 ? 11.424 -16.435 -5.518 1.00 86.19 85 LEU A C 1
ATOM 668 O O . LEU A 1 85 ? 11.887 -17.489 -5.957 1.00 86.19 85 LEU A O 1
ATOM 672 N N . ARG A 1 86 ? 10.644 -15.634 -6.254 1.00 85.25 86 ARG A N 1
ATOM 673 C CA . ARG A 1 86 ? 10.276 -15.908 -7.654 1.00 85.25 86 ARG A CA 1
ATOM 674 C C . ARG A 1 86 ? 11.465 -15.914 -8.599 1.00 85.25 86 ARG A C 1
ATOM 676 O O . ARG A 1 86 ? 11.474 -16.662 -9.571 1.00 85.25 86 ARG A O 1
ATOM 683 N N . ARG A 1 87 ? 12.500 -15.123 -8.306 1.00 84.25 87 ARG A N 1
ATOM 684 C CA . ARG A 1 87 ? 13.746 -15.139 -9.079 1.00 84.25 87 ARG A CA 1
ATOM 685 C C . ARG A 1 87 ? 14.416 -16.514 -9.056 1.00 84.25 87 ARG A C 1
ATOM 687 O O . ARG A 1 87 ? 15.022 -16.896 -10.053 1.00 84.25 87 ARG A O 1
ATOM 694 N N . TYR A 1 88 ? 14.311 -17.242 -7.944 1.00 82.00 88 TYR A N 1
ATOM 695 C CA . TYR A 1 88 ? 14.879 -18.586 -7.802 1.00 82.00 88 TYR A CA 1
ATOM 696 C C . TYR A 1 88 ? 13.884 -19.707 -8.128 1.00 82.00 88 TYR A C 1
ATOM 698 O O . TYR A 1 88 ? 14.316 -20.805 -8.462 1.00 82.00 88 TYR A O 1
ATOM 706 N N . ASN A 1 89 ? 12.579 -19.434 -8.068 1.00 81.50 89 ASN A N 1
ATOM 707 C CA . ASN A 1 89 ? 11.506 -20.389 -8.340 1.00 81.50 89 ASN A CA 1
ATOM 708 C C . ASN A 1 89 ? 10.415 -19.718 -9.198 1.00 81.50 89 ASN A C 1
ATOM 710 O O . ASN A 1 89 ? 9.426 -19.232 -8.649 1.00 81.50 89 ASN A O 1
ATOM 714 N N . PRO A 1 90 ? 10.577 -19.669 -10.531 1.00 74.94 90 PRO A N 1
ATOM 715 C CA . PRO A 1 90 ? 9.692 -18.905 -11.418 1.00 74.94 90 PRO A CA 1
ATOM 716 C C . PRO A 1 90 ? 8.255 -19.448 -11.525 1.00 74.94 90 PRO A C 1
ATOM 718 O O . PRO A 1 90 ? 7.403 -18.773 -12.092 1.00 74.94 90 PRO A O 1
ATOM 721 N N . GLU A 1 91 ? 7.988 -20.639 -10.981 1.00 79.62 91 GLU A N 1
ATOM 722 C CA . GLU A 1 91 ? 6.667 -21.290 -10.966 1.00 79.62 91 GLU A CA 1
ATOM 723 C C . GLU A 1 91 ? 5.800 -20.910 -9.734 1.00 79.62 91 GLU A C 1
ATOM 725 O O . GLU A 1 91 ? 4.668 -21.378 -9.620 1.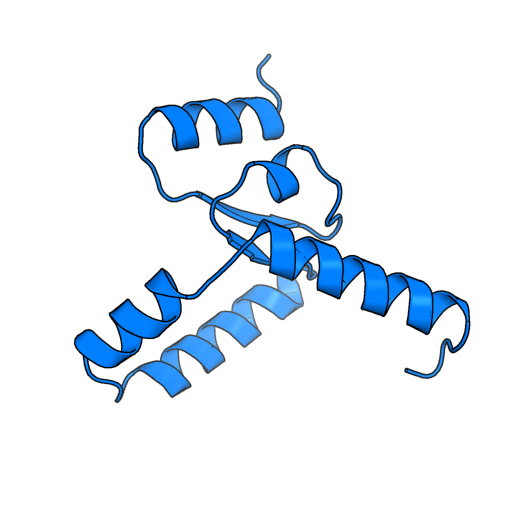00 79.62 91 GLU A O 1
ATOM 730 N N . LEU A 1 92 ? 6.324 -20.097 -8.797 1.00 59.03 92 LEU A N 1
ATOM 731 C CA . LEU A 1 92 ? 5.590 -19.481 -7.664 1.00 59.03 92 LEU A CA 1
ATOM 732 C C . LEU A 1 92 ? 4.959 -18.132 -8.061 1.00 59.03 92 LEU A C 1
ATOM 734 O O . LEU A 1 92 ? 3.929 -17.714 -7.481 1.00 59.03 92 LEU A O 1
#

Radius of gyration: 14.99 Å; chains: 1; bounding box: 35×42×29 Å